Protein AF-A0A525KYM3-F1 (afdb_monomer_lite)

Sequence (72 aa):
MRPTDPDRTREVARNLVELLTAYEEELMTLERETPAVGPLRRAVGMAIAEACYWISDGAGRAADRAPDGRAD

Structure (mmCIF, N/CA/C/O backbone):
data_AF-A0A525KYM3-F1
#
_entry.id   AF-A0A525KYM3-F1
#
loop_
_atom_site.group_PDB
_atom_site.id
_atom_site.type_symbol
_atom_site.label_atom_id
_atom_site.label_alt_id
_atom_site.label_comp_id
_atom_site.label_asym_id
_atom_site.label_entity_id
_atom_site.label_seq_id
_atom_site.pdbx_PDB_ins_code
_atom_site.Cartn_x
_atom_site.Cartn_y
_atom_site.Cartn_z
_atom_site.occupancy
_atom_site.B_iso_or_equiv
_atom_site.auth_seq_id
_atom_site.auth_comp_id
_atom_site.auth_asym_id
_atom_site.auth_atom_id
_atom_site.pdbx_PDB_model_num
ATOM 1 N N . MET A 1 1 ? -4.479 -3.034 -27.209 1.00 45.94 1 MET A N 1
ATOM 2 C CA . MET A 1 1 ? -3.707 -2.434 -26.099 1.00 45.94 1 MET A CA 1
ATOM 3 C C . MET A 1 1 ? -2.634 -1.559 -26.735 1.00 45.94 1 MET A C 1
ATOM 5 O O . MET A 1 1 ? -1.898 -2.086 -27.558 1.00 45.94 1 MET A O 1
ATOM 9 N N . ARG A 1 2 ? -2.617 -0.234 -26.512 1.00 52.19 2 ARG A N 1
ATOM 10 C CA . ARG A 1 2 ? -1.513 0.607 -27.027 1.00 52.19 2 ARG A CA 1
ATOM 11 C C . ARG A 1 2 ? -0.220 0.168 -26.325 1.00 52.19 2 ARG A C 1
ATOM 13 O O . ARG A 1 2 ? -0.314 -0.121 -25.134 1.00 52.19 2 ARG A O 1
ATOM 20 N N . PRO A 1 3 ? 0.935 0.102 -27.011 1.00 53.56 3 PRO A N 1
ATOM 21 C CA . PRO A 1 3 ? 2.201 -0.153 -26.336 1.00 53.56 3 PRO A CA 1
ATOM 22 C C . PRO A 1 3 ? 2.382 0.918 -25.258 1.00 53.56 3 PRO A C 1
ATOM 24 O O . PRO A 1 3 ? 2.340 2.116 -25.545 1.00 53.56 3 PRO A O 1
ATOM 27 N N . THR A 1 4 ? 2.447 0.483 -24.004 1.00 63.00 4 THR A N 1
ATOM 28 C CA . THR A 1 4 ? 2.679 1.359 -22.863 1.00 63.00 4 THR A CA 1
ATOM 29 C C . THR A 1 4 ? 4.121 1.823 -22.936 1.00 63.00 4 THR A C 1
ATOM 31 O O . THR A 1 4 ? 5.038 1.007 -22.979 1.00 63.00 4 THR A O 1
ATOM 34 N N . ASP A 1 5 ? 4.310 3.136 -22.981 1.00 80.50 5 ASP A N 1
ATOM 35 C CA . ASP A 1 5 ? 5.629 3.741 -22.877 1.00 80.50 5 ASP A CA 1
ATOM 36 C C . ASP A 1 5 ? 6.264 3.299 -21.536 1.00 80.50 5 ASP A C 1
ATOM 38 O O . ASP A 1 5 ? 5.633 3.470 -20.479 1.00 80.50 5 ASP A O 1
ATOM 42 N N . PRO A 1 6 ? 7.449 2.660 -21.548 1.00 80.25 6 PRO A N 1
ATOM 43 C CA . PRO A 1 6 ? 8.104 2.190 -20.332 1.00 80.25 6 PRO A CA 1
ATOM 44 C C . PRO A 1 6 ? 8.415 3.338 -19.365 1.00 80.25 6 PRO A C 1
ATOM 46 O O . PRO A 1 6 ? 8.345 3.137 -18.152 1.00 80.25 6 PRO A O 1
ATOM 49 N N . ASP A 1 7 ? 8.675 4.548 -19.864 1.00 82.94 7 ASP A N 1
ATOM 50 C CA . ASP A 1 7 ? 8.927 5.711 -19.014 1.00 82.94 7 ASP A CA 1
ATOM 51 C C . ASP A 1 7 ? 7.643 6.186 -18.339 1.00 82.94 7 ASP A C 1
ATOM 53 O O . ASP A 1 7 ? 7.626 6.406 -17.126 1.00 82.94 7 ASP A O 1
ATOM 57 N N . ARG A 1 8 ? 6.527 6.195 -19.075 1.00 85.75 8 ARG A N 1
ATOM 58 C CA . ARG A 1 8 ? 5.201 6.451 -18.493 1.00 85.75 8 ARG A CA 1
ATOM 59 C C . ARG A 1 8 ? 4.817 5.397 -17.454 1.00 85.75 8 ARG A C 1
ATOM 61 O O . ARG A 1 8 ? 4.198 5.717 -16.445 1.00 85.75 8 ARG A O 1
ATOM 68 N N . THR A 1 9 ? 5.169 4.136 -17.690 1.00 86.62 9 THR A N 1
ATOM 69 C CA . THR A 1 9 ? 4.886 3.037 -16.753 1.00 86.62 9 THR A CA 1
ATOM 70 C C . THR A 1 9 ? 5.660 3.221 -15.448 1.00 86.62 9 THR A C 1
ATOM 72 O O . THR A 1 9 ? 5.085 3.083 -14.369 1.00 86.62 9 THR A O 1
ATOM 75 N N . ARG A 1 10 ? 6.938 3.613 -15.527 1.00 88.19 10 ARG A N 1
ATOM 76 C CA . ARG A 1 10 ? 7.752 3.947 -14.348 1.00 88.19 10 ARG A CA 1
ATOM 77 C C . ARG A 1 10 ? 7.222 5.167 -13.602 1.00 88.19 10 ARG A C 1
ATOM 79 O O . ARG A 1 10 ? 7.228 5.164 -12.376 1.00 88.19 10 ARG A O 1
ATOM 86 N N . GLU A 1 11 ? 6.777 6.197 -14.317 1.00 91.88 11 GLU A N 1
ATOM 87 C CA . GLU A 1 11 ? 6.185 7.393 -13.709 1.00 91.88 11 GLU A CA 1
ATOM 88 C C . GLU A 1 11 ? 4.922 7.040 -12.916 1.00 91.88 11 GLU A C 1
ATOM 90 O O . GLU A 1 11 ? 4.811 7.381 -11.741 1.00 91.88 11 GLU A O 1
ATOM 95 N N . VAL A 1 12 ? 4.013 6.263 -13.513 1.00 93.19 12 VAL A N 1
ATOM 96 C CA . VAL A 1 12 ? 2.813 5.777 -12.818 1.00 93.19 12 VAL A CA 1
ATOM 97 C C . VAL A 1 12 ? 3.184 4.923 -11.605 1.00 93.19 12 VAL A C 1
ATOM 99 O O . VAL A 1 12 ? 2.597 5.100 -10.541 1.00 93.19 12 VAL A O 1
ATOM 102 N N . ALA A 1 13 ? 4.173 4.035 -11.730 1.00 94.00 13 ALA A N 1
ATOM 103 C CA . ALA A 1 13 ? 4.628 3.208 -10.617 1.00 94.00 13 ALA A CA 1
ATOM 104 C C . ALA A 1 13 ? 5.195 4.048 -9.458 1.00 94.00 13 ALA A C 1
ATOM 106 O O . ALA A 1 13 ? 4.881 3.772 -8.304 1.00 94.00 13 ALA A O 1
ATOM 107 N N . ARG A 1 14 ? 5.960 5.112 -9.741 1.00 95.06 14 ARG A N 1
ATOM 108 C CA . ARG A 1 14 ? 6.454 6.050 -8.714 1.00 95.06 14 ARG A CA 1
ATOM 109 C C . ARG A 1 14 ? 5.312 6.757 -7.993 1.00 95.06 14 ARG A C 1
ATOM 111 O O . ARG A 1 14 ? 5.290 6.756 -6.767 1.00 95.06 14 ARG A O 1
ATOM 118 N N . ASN A 1 15 ? 4.346 7.278 -8.748 1.00 96.50 15 ASN A N 1
ATOM 119 C CA . ASN A 1 15 ? 3.179 7.953 -8.178 1.00 96.50 15 ASN A CA 1
ATOM 120 C C . ASN A 1 15 ? 2.354 6.999 -7.298 1.00 96.50 15 ASN A C 1
ATOM 122 O O . ASN A 1 15 ? 1.839 7.397 -6.256 1.00 96.50 15 ASN A O 1
ATOM 126 N N . LEU A 1 16 ? 2.246 5.726 -7.696 1.00 96.44 16 LEU A N 1
ATOM 127 C CA . LEU A 1 16 ? 1.582 4.700 -6.892 1.00 96.44 16 LEU A CA 1
ATOM 128 C C . LEU A 1 16 ? 2.338 4.399 -5.598 1.00 96.44 16 LEU A C 1
ATOM 130 O O . LEU A 1 16 ? 1.694 4.293 -4.561 1.00 96.44 16 LEU A O 1
ATOM 134 N N . VAL A 1 17 ? 3.669 4.283 -5.632 1.00 97.69 17 VAL A N 1
ATOM 135 C CA . VAL A 1 17 ? 4.470 4.080 -4.413 1.00 97.69 17 VAL A CA 1
ATOM 136 C C . VAL A 1 17 ? 4.266 5.238 -3.442 1.00 97.69 17 VAL A C 1
ATOM 138 O O . VAL A 1 17 ? 3.978 4.996 -2.274 1.00 97.69 17 VAL A O 1
ATOM 141 N N . GLU A 1 18 ? 4.361 6.481 -3.915 1.00 97.31 18 GLU A N 1
ATOM 142 C CA . GLU A 1 18 ? 4.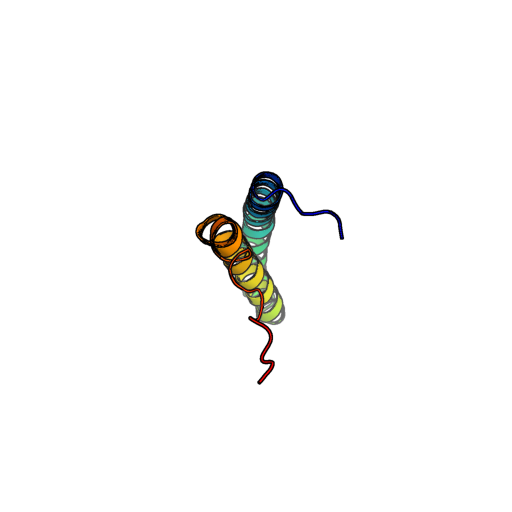170 7.670 -3.078 1.00 97.31 18 GLU A CA 1
ATOM 143 C C . GLU A 1 18 ? 2.783 7.685 -2.418 1.00 97.31 18 GLU A C 1
ATOM 145 O O . GLU A 1 18 ? 2.676 7.799 -1.197 1.00 97.31 18 GLU A O 1
ATOM 150 N N . LEU A 1 19 ? 1.724 7.477 -3.207 1.00 97.62 19 LEU A N 1
ATOM 151 C CA . LEU A 1 19 ? 0.352 7.461 -2.703 1.00 97.62 19 LEU A CA 1
ATOM 152 C C . LEU A 1 19 ? 0.100 6.312 -1.715 1.00 97.62 19 LEU A C 1
ATOM 154 O O . LEU A 1 19 ? -0.495 6.513 -0.658 1.00 97.62 19 LEU A O 1
ATOM 158 N N . LEU A 1 20 ? 0.515 5.093 -2.065 1.00 97.94 20 LEU A N 1
ATOM 159 C CA . LEU A 1 20 ? 0.227 3.902 -1.267 1.00 97.94 20 LEU A CA 1
ATOM 160 C C . LEU A 1 20 ? 1.033 3.860 0.031 1.00 97.94 20 LEU A C 1
ATOM 162 O O . LEU A 1 20 ? 0.538 3.307 1.009 1.00 97.94 20 LEU A O 1
ATOM 166 N N . THR A 1 21 ? 2.225 4.463 0.066 1.00 97.81 21 THR A N 1
ATOM 167 C CA . THR A 1 21 ? 3.049 4.533 1.283 1.00 97.81 21 THR A CA 1
ATOM 168 C C . THR A 1 21 ? 2.330 5.315 2.382 1.00 97.81 21 THR A C 1
ATOM 170 O O . THR A 1 21 ? 2.234 4.831 3.507 1.00 97.81 21 THR A O 1
ATOM 173 N N . ALA A 1 22 ? 1.728 6.463 2.049 1.00 96.69 22 ALA A N 1
ATOM 174 C CA . ALA A 1 22 ? 0.942 7.244 3.007 1.00 96.69 22 ALA A CA 1
ATOM 175 C C . ALA A 1 22 ? -0.235 6.430 3.581 1.00 96.69 22 ALA A C 1
ATOM 177 O O . ALA A 1 22 ? -0.466 6.414 4.790 1.00 96.69 22 ALA A O 1
ATOM 178 N N . TYR A 1 23 ? -0.938 5.676 2.730 1.00 97.75 23 TYR A N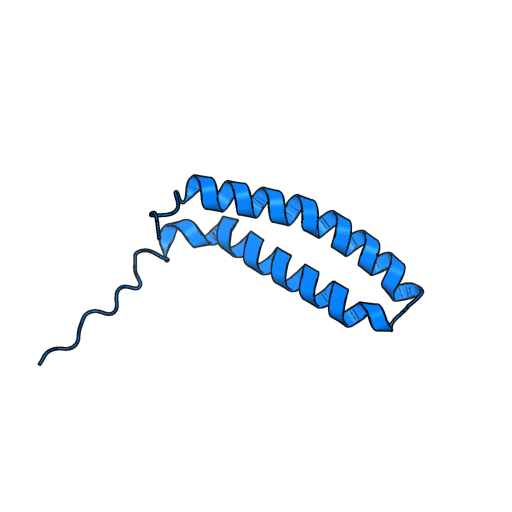 1
ATOM 179 C CA . TYR A 1 23 ? -2.009 4.793 3.194 1.00 97.75 23 TYR A CA 1
ATOM 180 C C . TYR A 1 23 ? -1.498 3.620 4.033 1.00 97.75 23 TYR A C 1
ATOM 182 O O . TYR A 1 23 ? -2.166 3.225 4.985 1.00 97.75 23 TYR A O 1
ATOM 190 N N . GLU A 1 24 ? -0.337 3.044 3.716 1.00 98.12 24 GLU A N 1
ATOM 191 C CA . GLU A 1 24 ? 0.246 1.979 4.532 1.00 98.12 24 GLU A CA 1
ATOM 192 C C . GLU A 1 24 ? 0.555 2.471 5.955 1.00 98.12 24 GLU A C 1
ATOM 194 O O . GLU A 1 24 ? 0.249 1.768 6.920 1.00 98.12 24 GLU A O 1
ATOM 199 N N . GLU A 1 25 ? 1.099 3.682 6.097 1.00 97.38 25 GLU A N 1
ATOM 200 C CA . GLU A 1 25 ? 1.395 4.310 7.391 1.00 97.38 25 GLU A CA 1
ATOM 201 C C . GLU A 1 25 ? 0.125 4.560 8.222 1.00 97.38 25 GLU A C 1
ATOM 203 O O . GLU A 1 25 ? 0.073 4.234 9.417 1.00 97.38 25 GLU A O 1
ATOM 208 N N . GLU A 1 26 ? -0.936 5.070 7.592 1.00 97.56 26 GLU A N 1
ATOM 209 C CA . GLU A 1 26 ? -2.243 5.229 8.240 1.00 97.56 26 GLU A CA 1
ATOM 210 C C . GLU A 1 26 ? -2.823 3.872 8.663 1.00 97.56 26 GLU A C 1
ATOM 212 O O . GLU A 1 26 ? -3.284 3.710 9.797 1.00 97.56 26 GLU A O 1
ATOM 217 N N . LEU A 1 27 ? -2.727 2.856 7.799 1.00 97.94 27 LEU A N 1
ATOM 218 C CA . LEU A 1 27 ? -3.185 1.497 8.092 1.00 97.94 27 LEU A CA 1
ATOM 219 C C . LEU A 1 27 ? -2.370 0.831 9.205 1.00 97.94 27 LEU A C 1
ATOM 221 O O . LEU A 1 27 ? -2.940 0.062 9.978 1.00 97.94 27 LEU A O 1
ATOM 225 N N . MET A 1 28 ? -1.070 1.121 9.335 1.00 96.81 28 MET A N 1
ATOM 226 C CA . MET A 1 28 ? -0.263 0.663 10.476 1.00 96.81 28 MET A CA 1
ATOM 227 C C . MET A 1 28 ? -0.789 1.223 11.794 1.00 96.81 28 MET A C 1
ATOM 229 O O . MET A 1 28 ? -0.797 0.515 12.802 1.00 96.81 28 MET A O 1
ATOM 233 N N . THR A 1 29 ? -1.215 2.486 11.802 1.00 97.12 29 THR A N 1
ATOM 234 C CA . THR A 1 29 ? -1.799 3.108 12.994 1.00 97.12 29 THR A CA 1
ATOM 235 C C . THR A 1 29 ? -3.171 2.512 13.285 1.00 97.12 29 THR A C 1
ATOM 237 O O . THR A 1 29 ? -3.413 2.065 14.405 1.00 97.12 29 THR A O 1
ATOM 240 N N . LEU A 1 30 ? -4.023 2.400 12.264 1.00 97.56 30 LEU A N 1
ATOM 241 C CA . LEU A 1 30 ? -5.371 1.856 12.396 1.00 97.56 30 LEU A CA 1
ATOM 242 C C . LEU A 1 30 ? -5.384 0.375 12.804 1.00 97.56 30 LEU A C 1
ATOM 244 O O . LEU A 1 30 ? -6.243 -0.029 13.581 1.00 97.56 30 LEU A O 1
ATOM 248 N N . GLU A 1 31 ? -4.433 -0.445 12.342 1.00 97.94 31 GLU A N 1
ATOM 249 C CA . GLU A 1 31 ? -4.334 -1.864 12.726 1.00 97.94 31 GLU A CA 1
ATOM 250 C C . GLU A 1 31 ? -4.150 -2.043 14.241 1.00 97.94 31 GLU A C 1
ATOM 252 O O . GLU A 1 31 ? -4.644 -3.021 14.804 1.00 97.94 31 GLU A O 1
ATOM 257 N N . ARG A 1 32 ? -3.490 -1.093 14.922 1.00 95.88 32 ARG A N 1
ATOM 258 C CA . ARG A 1 32 ? -3.317 -1.133 16.386 1.00 95.88 32 ARG A CA 1
ATOM 259 C C . ARG A 1 32 ? -4.650 -1.016 17.122 1.00 95.88 32 ARG A C 1
ATOM 261 O O . ARG A 1 32 ? -4.812 -1.616 18.179 1.00 95.88 32 ARG A O 1
ATOM 268 N N . GLU A 1 33 ? -5.582 -0.252 16.563 1.00 97.44 33 GLU A N 1
ATOM 269 C CA . GLU A 1 33 ? -6.921 -0.038 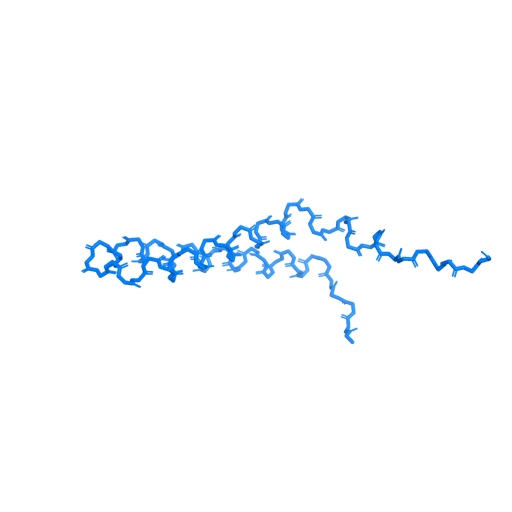17.119 1.00 97.44 33 GLU A CA 1
ATOM 270 C C . GLU A 1 33 ? -7.904 -1.109 16.634 1.00 97.44 33 GLU A C 1
ATOM 272 O O . GLU A 1 33 ? -8.763 -1.569 17.383 1.00 97.44 33 GLU A O 1
ATOM 277 N N . THR A 1 34 ? -7.755 -1.536 15.379 1.00 96.88 34 THR A N 1
ATOM 278 C CA . THR A 1 34 ? -8.631 -2.493 14.703 1.00 96.88 34 THR A CA 1
ATOM 279 C C . THR A 1 34 ? -7.800 -3.572 13.997 1.00 96.88 34 THR A C 1
ATOM 281 O O . THR A 1 34 ? -7.537 -3.471 12.795 1.00 96.88 34 THR A O 1
ATOM 284 N N . PRO A 1 35 ? -7.445 -4.674 14.688 1.00 95.81 35 PRO A N 1
ATOM 285 C CA . PRO A 1 35 ? -6.606 -5.737 14.120 1.00 95.81 35 PRO A CA 1
ATOM 286 C C . PRO A 1 35 ? -7.164 -6.381 12.838 1.00 95.81 35 PRO A C 1
ATOM 288 O O . PRO A 1 35 ? -6.414 -6.918 12.023 1.00 95.81 35 PRO A O 1
ATOM 291 N N . ALA A 1 36 ? -8.482 -6.300 12.617 1.00 97.19 36 ALA A N 1
ATOM 292 C CA . ALA A 1 36 ? -9.144 -6.786 11.404 1.00 97.19 36 ALA A CA 1
ATOM 293 C C . ALA A 1 36 ? -8.708 -6.053 10.118 1.00 97.19 36 ALA A C 1
ATOM 295 O O . ALA A 1 36 ? -8.944 -6.562 9.025 1.00 97.19 36 ALA A O 1
ATOM 296 N N . VAL A 1 37 ? -8.052 -4.892 10.234 1.00 97.31 37 VAL A N 1
ATOM 297 C CA . VAL A 1 37 ? -7.498 -4.122 9.108 1.00 97.31 37 VAL A CA 1
ATOM 298 C C . VAL A 1 37 ? -6.145 -4.679 8.632 1.00 97.31 37 VAL A C 1
ATOM 300 O O . VAL A 1 37 ? -5.721 -4.397 7.512 1.00 97.31 37 VAL A O 1
ATOM 303 N N . GLY A 1 38 ? -5.487 -5.551 9.403 1.00 97.38 38 GLY A N 1
ATOM 304 C CA . GLY A 1 38 ? -4.186 -6.134 9.045 1.00 97.38 38 GLY A CA 1
ATOM 305 C C . GLY A 1 38 ? -4.097 -6.765 7.639 1.00 97.38 38 GLY A C 1
ATOM 306 O O . GLY A 1 38 ? -3.103 -6.541 6.943 1.00 97.38 38 GLY A O 1
ATOM 307 N N . PRO A 1 39 ? -5.106 -7.519 7.150 1.00 98.25 39 PRO A N 1
ATOM 308 C CA . PRO A 1 39 ? -5.130 -8.003 5.769 1.00 98.25 39 PRO A CA 1
ATOM 309 C C . PRO A 1 39 ? -5.086 -6.886 4.718 1.00 98.25 39 PRO A C 1
ATOM 311 O O . PRO A 1 39 ? -4.403 -7.045 3.708 1.00 98.25 39 PRO A O 1
ATOM 314 N N . LEU A 1 40 ? -5.763 -5.759 4.961 1.00 98.00 40 LEU A N 1
ATOM 315 C CA . LEU A 1 40 ? -5.757 -4.611 4.054 1.00 98.00 40 LEU A CA 1
ATOM 316 C C . LEU A 1 40 ? -4.371 -3.962 4.005 1.00 98.00 40 LEU A C 1
ATOM 318 O O . LEU A 1 40 ? -3.857 -3.732 2.913 1.00 98.00 40 LEU A O 1
ATOM 322 N N . ARG A 1 41 ? -3.720 -3.758 5.160 1.00 98.00 41 ARG A N 1
ATOM 323 C CA . ARG A 1 41 ? -2.336 -3.256 5.197 1.00 98.00 41 ARG A CA 1
ATOM 324 C C . ARG A 1 41 ? -1.392 -4.143 4.391 1.00 98.00 41 ARG A C 1
ATOM 326 O O . ARG A 1 41 ? -0.608 -3.645 3.591 1.00 98.00 41 ARG A O 1
ATOM 333 N N . ARG A 1 42 ? -1.492 -5.467 4.557 1.00 98.06 42 ARG A N 1
ATOM 334 C CA . ARG A 1 42 ? -0.671 -6.414 3.788 1.00 98.06 42 ARG A CA 1
ATOM 335 C C . ARG A 1 42 ? -0.911 -6.301 2.283 1.00 98.06 42 ARG A C 1
ATOM 337 O O . ARG A 1 42 ? 0.053 -6.348 1.529 1.00 98.06 42 ARG A O 1
ATOM 344 N N . ALA A 1 43 ? -2.160 -6.134 1.848 1.00 98.12 43 ALA A N 1
ATOM 345 C CA . ALA A 1 43 ? -2.480 -5.953 0.433 1.00 98.12 43 ALA A CA 1
ATOM 346 C C . ALA A 1 43 ? -1.865 -4.66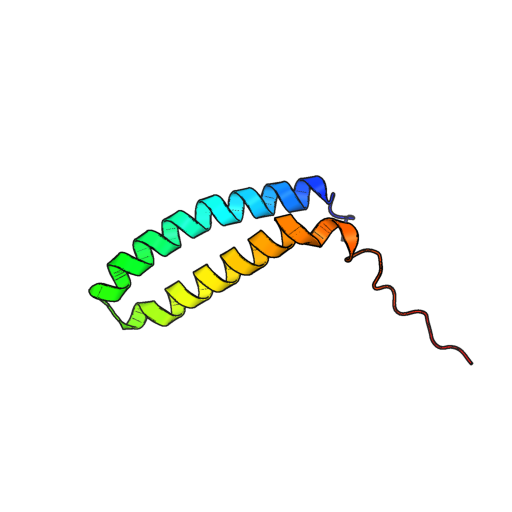2 -0.141 1.00 98.12 43 ALA A C 1
ATOM 348 O O . ALA A 1 43 ? -1.318 -4.688 -1.242 1.00 98.12 43 ALA A O 1
ATOM 349 N N . VAL A 1 44 ? -1.888 -3.562 0.620 1.00 98.12 44 VAL A N 1
ATOM 350 C CA . VAL A 1 44 ? -1.217 -2.308 0.238 1.00 98.12 44 VAL A CA 1
ATOM 351 C C . VAL A 1 44 ? 0.297 -2.505 0.136 1.00 98.12 44 VAL A C 1
ATOM 353 O O . VAL A 1 44 ? 0.881 -2.156 -0.887 1.00 98.12 44 VAL A O 1
ATOM 356 N N . GLY A 1 45 ? 0.921 -3.158 1.121 1.00 97.75 45 GLY A N 1
ATOM 357 C CA . GLY A 1 45 ? 2.353 -3.477 1.076 1.00 97.75 45 GLY A CA 1
ATOM 358 C C . GLY A 1 45 ? 2.746 -4.338 -0.135 1.00 97.75 45 GLY A C 1
ATOM 359 O O . GLY A 1 45 ? 3.779 -4.100 -0.760 1.00 97.75 45 GLY A O 1
ATOM 360 N N . MET A 1 46 ? 1.901 -5.297 -0.534 1.00 97.69 46 MET A N 1
ATOM 361 C CA . MET A 1 46 ? 2.110 -6.082 -1.761 1.00 97.69 46 MET A CA 1
ATOM 362 C C . MET A 1 46 ? 2.050 -5.209 -3.022 1.00 97.69 46 MET A C 1
ATOM 364 O O . MET A 1 46 ? 2.882 -5.369 -3.913 1.00 97.69 46 MET A O 1
ATOM 368 N N . ALA A 1 47 ? 1.105 -4.269 -3.098 1.00 97.12 47 ALA A N 1
ATOM 369 C CA . ALA A 1 47 ? 0.991 -3.352 -4.231 1.00 97.12 47 ALA A CA 1
ATOM 370 C C . ALA A 1 47 ? 2.189 -2.388 -4.329 1.00 97.12 47 ALA A C 1
ATOM 372 O O . ALA A 1 47 ? 2.673 -2.128 -5.430 1.00 97.12 47 ALA A O 1
ATOM 373 N N . ILE A 1 48 ? 2.708 -1.912 -3.191 1.00 97.50 48 ILE A N 1
ATOM 374 C CA . ILE A 1 48 ? 3.940 -1.110 -3.134 1.00 97.50 48 ILE A CA 1
ATOM 375 C C . ILE A 1 48 ? 5.128 -1.925 -3.651 1.00 97.50 48 ILE A C 1
ATOM 377 O O . ILE A 1 48 ? 5.875 -1.444 -4.501 1.00 97.50 48 ILE A O 1
ATOM 381 N N . ALA A 1 49 ? 5.291 -3.168 -3.187 1.00 95.88 49 ALA A N 1
ATOM 382 C CA . ALA A 1 49 ? 6.379 -4.040 -3.630 1.00 95.88 49 ALA A CA 1
ATOM 383 C C . ALA A 1 49 ? 6.339 -4.292 -5.148 1.00 95.88 49 ALA A C 1
ATOM 385 O O . ALA A 1 49 ? 7.370 -4.211 -5.817 1.00 95.88 49 ALA A O 1
ATOM 386 N N . GLU A 1 50 ? 5.149 -4.527 -5.702 1.00 93.75 50 GLU A N 1
ATOM 387 C CA . GLU A 1 50 ? 4.945 -4.683 -7.143 1.00 93.75 50 GLU A CA 1
ATOM 388 C C . GLU A 1 50 ? 5.295 -3.393 -7.902 1.00 93.75 50 GLU A C 1
ATOM 390 O O . GLU A 1 50 ? 6.034 -3.422 -8.884 1.00 93.75 50 GLU A O 1
ATOM 395 N N . ALA A 1 51 ? 4.845 -2.227 -7.432 1.00 93.75 51 ALA A N 1
ATOM 396 C CA . ALA A 1 51 ? 5.195 -0.950 -8.052 1.00 93.75 51 ALA A CA 1
ATOM 397 C C . ALA A 1 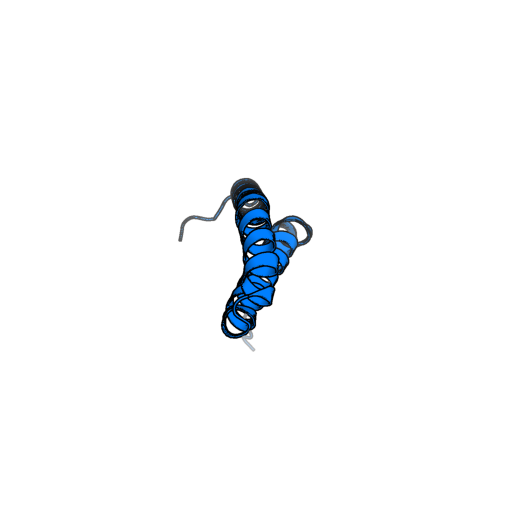51 ? 6.717 -0.688 -8.014 1.00 93.75 51 ALA A C 1
ATOM 399 O O . ALA A 1 51 ? 7.302 -0.267 -9.014 1.00 93.75 51 ALA A O 1
ATOM 400 N N . CYS A 1 52 ? 7.389 -1.030 -6.913 1.00 93.38 52 CYS A N 1
ATOM 401 C CA . CYS A 1 52 ? 8.849 -0.982 -6.799 1.00 93.38 52 CYS A CA 1
ATOM 402 C C . CYS A 1 52 ? 9.561 -1.914 -7.794 1.00 93.38 52 CYS A C 1
ATOM 404 O O . CYS A 1 52 ? 10.617 -1.550 -8.326 1.00 93.38 52 CYS A O 1
ATOM 406 N N . TYR A 1 53 ? 8.980 -3.079 -8.096 1.00 88.81 53 TYR A N 1
ATOM 407 C CA . TYR A 1 53 ? 9.478 -3.977 -9.138 1.00 88.81 53 TYR A CA 1
ATOM 408 C C . TYR A 1 53 ? 9.406 -3.323 -10.527 1.00 88.81 53 TYR A C 1
ATOM 410 O O . TYR A 1 53 ? 10.388 -3.344 -11.272 1.00 88.81 53 TYR A O 1
ATOM 418 N N . TRP A 1 54 ? 8.303 -2.644 -10.858 1.00 85.88 54 TRP A N 1
ATOM 419 C CA . TRP A 1 54 ? 8.172 -1.910 -12.126 1.00 85.88 54 TRP A CA 1
ATOM 420 C C . TRP A 1 54 ? 9.166 -0.752 -12.265 1.00 85.88 54 TRP A C 1
ATOM 422 O O . TRP A 1 54 ? 9.633 -0.471 -13.371 1.00 85.88 54 TRP A O 1
ATOM 432 N N . ILE A 1 55 ? 9.531 -0.114 -11.151 1.00 87.31 55 ILE A N 1
ATOM 433 C CA . ILE A 1 55 ? 10.564 0.929 -11.119 1.00 87.31 55 ILE A CA 1
ATOM 434 C C . ILE A 1 55 ? 11.962 0.329 -11.342 1.00 87.31 55 ILE A C 1
ATOM 436 O O . ILE A 1 55 ? 12.751 0.909 -12.089 1.00 87.31 55 ILE A O 1
ATOM 440 N N . SER A 1 56 ? 12.258 -0.814 -10.712 1.00 81.44 56 SER A N 1
ATOM 441 C CA . SER A 1 56 ? 13.607 -1.404 -10.661 1.00 81.44 56 SER A CA 1
ATOM 442 C C . SER A 1 56 ? 13.949 -2.307 -11.856 1.00 81.44 56 SER A C 1
ATOM 444 O O . SER A 1 56 ? 15.061 -2.229 -12.368 1.00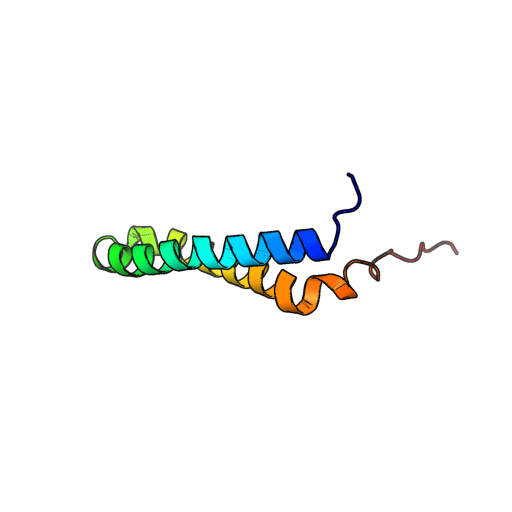 81.44 56 SER A O 1
ATOM 446 N N . ASP A 1 57 ? 13.004 -3.127 -12.327 1.00 66.94 57 ASP A N 1
ATOM 447 C CA . ASP A 1 57 ? 13.256 -4.253 -13.250 1.00 66.94 57 ASP A CA 1
ATOM 448 C C . ASP A 1 57 ? 12.336 -4.266 -14.495 1.00 66.94 57 ASP A C 1
ATOM 450 O O . ASP A 1 57 ? 12.656 -4.879 -15.520 1.00 66.94 57 ASP A O 1
ATOM 454 N N . GLY A 1 58 ? 11.188 -3.579 -14.448 1.00 54.41 58 GLY A N 1
ATOM 455 C CA . GLY A 1 58 ? 10.093 -3.747 -15.418 1.00 54.41 58 GLY A CA 1
ATOM 456 C C . GLY A 1 58 ? 10.350 -3.269 -16.856 1.00 54.41 58 GLY A C 1
ATOM 457 O O . GLY A 1 58 ? 9.625 -3.656 -17.770 1.00 54.41 58 GLY A O 1
ATOM 458 N N . ALA A 1 59 ? 11.383 -2.462 -17.100 1.00 53.25 59 ALA A N 1
ATOM 459 C CA . ALA A 1 59 ? 11.633 -1.894 -18.429 1.00 53.25 59 ALA A CA 1
ATOM 460 C C . ALA A 1 59 ? 12.513 -2.762 -19.347 1.00 53.25 59 ALA A C 1
ATOM 462 O O . ALA A 1 59 ? 12.559 -2.512 -20.547 1.00 53.25 59 ALA A O 1
ATOM 463 N N . GLY A 1 60 ? 13.220 -3.760 -18.803 1.00 49.38 60 GLY A N 1
ATOM 464 C CA . GLY A 1 60 ? 14.188 -4.561 -19.566 1.00 49.38 60 GLY A CA 1
ATOM 465 C C . GLY A 1 60 ? 13.724 -5.970 -19.941 1.00 49.38 60 GLY A C 1
ATOM 466 O O . GLY A 1 60 ? 14.217 -6.525 -20.915 1.00 49.38 60 GLY A O 1
ATOM 467 N N . ARG A 1 61 ? 12.785 -6.569 -19.193 1.00 49.66 61 ARG A N 1
ATOM 468 C CA . ARG A 1 61 ? 12.443 -8.003 -19.330 1.00 49.66 61 ARG A CA 1
ATOM 469 C C . ARG A 1 61 ? 11.055 -8.304 -19.894 1.00 49.66 61 ARG A C 1
ATOM 471 O O . ARG A 1 61 ? 10.813 -9.428 -20.318 1.00 49.66 61 ARG A O 1
ATOM 478 N N . ALA A 1 62 ? 10.149 -7.327 -19.951 1.00 48.62 62 ALA A N 1
ATOM 479 C CA . ALA A 1 62 ? 8.822 -7.536 -20.539 1.00 48.62 62 ALA A CA 1
ATOM 480 C C . ALA A 1 62 ? 8.866 -7.745 -22.071 1.00 48.62 62 ALA A C 1
ATOM 482 O O . ALA A 1 62 ? 7.955 -8.355 -22.625 1.00 48.62 62 ALA A O 1
ATOM 483 N N . ALA A 1 63 ? 9.930 -7.289 -22.745 1.00 49.97 63 ALA A N 1
ATOM 484 C CA . ALA A 1 63 ? 10.135 -7.484 -24.184 1.00 49.97 63 ALA A CA 1
ATOM 485 C C . ALA A 1 63 ? 10.742 -8.854 -24.555 1.00 49.97 63 ALA A C 1
ATOM 487 O O . ALA A 1 63 ? 10.670 -9.244 -25.714 1.00 49.97 63 ALA A O 1
ATOM 488 N N . ASP A 1 64 ? 11.301 -9.592 -23.590 1.00 45.88 64 ASP A N 1
ATOM 489 C CA . ASP A 1 64 ? 12.065 -10.830 -23.836 1.00 45.88 64 ASP A CA 1
ATOM 490 C C . ASP A 1 64 ? 11.245 -12.112 -23.588 1.00 45.88 64 ASP A C 1
ATOM 492 O O . ASP A 1 64 ? 11.748 -13.229 -23.635 1.00 45.88 64 ASP A O 1
ATOM 496 N N . ARG A 1 65 ? 9.943 -11.972 -23.310 1.00 48.53 65 ARG A N 1
ATOM 497 C CA . ARG A 1 65 ? 9.027 -13.105 -23.119 1.00 48.53 65 ARG A CA 1
ATOM 498 C C . ARG A 1 65 ? 8.014 -13.206 -24.255 1.00 48.53 65 ARG A C 1
ATOM 500 O O . ARG A 1 65 ? 6.814 -13.314 -24.016 1.00 48.53 65 ARG A O 1
ATOM 507 N N . ALA A 1 66 ? 8.494 -13.187 -25.496 1.00 47.19 66 ALA A N 1
ATOM 508 C CA . ALA A 1 66 ? 7.776 -13.850 -26.577 1.00 47.19 66 ALA A CA 1
ATOM 509 C C . ALA A 1 66 ? 8.038 -15.362 -26.431 1.00 47.19 66 ALA A C 1
ATOM 511 O O . ALA A 1 66 ? 9.199 -15.759 -26.347 1.00 47.19 66 ALA A O 1
ATOM 512 N N . PRO A 1 67 ? 7.014 -16.228 -26.331 1.00 46.34 67 PRO A N 1
ATOM 513 C CA . PRO A 1 67 ? 7.253 -17.654 -26.456 1.00 46.34 67 PRO A CA 1
ATOM 514 C C . PRO A 1 67 ? 7.688 -17.897 -27.900 1.00 46.34 67 PRO A C 1
ATOM 516 O O . PRO A 1 67 ? 6.874 -17.744 -28.811 1.00 46.34 67 PRO A O 1
ATOM 519 N N . ASP A 1 68 ? 8.959 -18.243 -28.109 1.00 54.19 68 ASP A N 1
ATOM 520 C CA . ASP A 1 68 ? 9.396 -18.816 -29.378 1.00 54.19 68 ASP A CA 1
ATOM 521 C C . ASP A 1 68 ? 8.468 -19.991 -29.683 1.00 54.19 68 ASP A C 1
ATOM 523 O O . ASP A 1 68 ? 8.358 -20.960 -28.920 1.00 54.19 68 ASP A O 1
ATOM 527 N N . GLY A 1 69 ? 7.704 -19.826 -30.761 1.00 50.00 69 GLY A N 1
ATOM 528 C CA . GLY A 1 69 ? 6.750 -20.807 -31.224 1.00 50.00 69 GLY A CA 1
ATOM 529 C C . GLY A 1 69 ? 7.479 -22.118 -31.459 1.00 50.00 69 GLY A C 1
ATOM 530 O O . GLY A 1 69 ? 8.346 -22.206 -32.322 1.00 50.00 69 GLY A O 1
ATOM 531 N N . ARG A 1 70 ? 7.107 -23.153 -30.703 1.00 50.25 70 ARG A N 1
ATOM 532 C CA . ARG A 1 70 ? 7.402 -24.520 -31.119 1.00 50.25 70 ARG A CA 1
ATOM 533 C C . ARG A 1 70 ? 6.588 -24.802 -32.374 1.00 50.25 70 ARG A C 1
ATOM 535 O O . ARG A 1 70 ? 5.374 -24.977 -32.292 1.00 50.25 70 ARG A O 1
ATOM 542 N N . ALA A 1 71 ? 7.275 -24.869 -33.499 1.00 47.97 71 ALA A N 1
ATOM 543 C CA . ALA A 1 71 ? 6.912 -25.723 -34.609 1.00 47.97 71 ALA A CA 1
ATOM 544 C C . ALA A 1 71 ? 8.180 -26.504 -34.950 1.00 47.97 71 ALA A C 1
ATOM 546 O O . ALA A 1 71 ? 9.158 -25.893 -35.366 1.00 47.97 71 ALA A O 1
ATOM 547 N N . ASP A 1 72 ? 8.183 -27.786 -34.586 1.00 51.91 72 ASP A N 1
ATOM 548 C CA . ASP A 1 72 ? 8.685 -28.923 -35.371 1.00 51.91 72 ASP A CA 1
ATOM 549 C C . ASP A 1 72 ? 8.392 -30.226 -34.607 1.00 51.91 72 ASP A C 1
ATOM 551 O O . ASP A 1 72 ? 8.778 -30.337 -33.416 1.00 51.91 72 ASP A O 1
#

Foldseek 3Di:
DPPDDLVNLLVVLVVLLVVLVVVLVVLVVVCVVPVVSVVVSVVSVVSNVVSVCSNPPVPPPVVVPDPPDDDD

Secondary structure (DSSP, 8-state):
-PPPPHHHHHHHHHHHHHHHHHHHHHHHHHHHH-GGGHHHHHHHHHHHHHHHHHHHTHHHHTTS--------

pLDDT: mean 82.51, std 19.93, range [45.88, 98.25]

Radius of gyration: 17.19 Å; chains: 1; bounding box: 23×37×52 Å